Protein AF-A0A4P5QHZ4-F1 (afdb_monomer)

Structure (mmCIF, N/CA/C/O backbone):
data_AF-A0A4P5QHZ4-F1
#
_entry.id   AF-A0A4P5QHZ4-F1
#
loop_
_atom_site.group_PDB
_atom_site.id
_atom_site.type_symbol
_atom_site.label_atom_id
_atom_site.label_alt_id
_atom_site.label_comp_id
_atom_site.label_asym_id
_atom_site.label_entity_id
_atom_site.label_seq_id
_atom_site.pdbx_PDB_ins_code
_atom_site.Cartn_x
_atom_site.Cartn_y
_atom_site.Cartn_z
_atom_site.occupancy
_atom_site.B_iso_or_equiv
_atom_site.auth_seq_id
_atom_site.auth_comp_id
_atom_site.auth_asym_id
_atom_site.auth_atom_id
_atom_site.pdbx_PDB_model_num
ATOM 1 N N . MET A 1 1 ? -20.424 -7.619 13.472 1.00 78.06 1 MET A N 1
ATOM 2 C CA . MET A 1 1 ? -19.149 -7.368 12.768 1.00 78.06 1 MET A CA 1
ATOM 3 C C . MET A 1 1 ? -19.172 -5.937 12.261 1.00 78.06 1 MET A C 1
ATOM 5 O O . MET A 1 1 ? -20.116 -5.581 11.568 1.00 78.06 1 MET A O 1
ATOM 9 N N . ARG A 1 2 ? -18.210 -5.107 12.674 1.00 91.44 2 ARG A N 1
ATOM 10 C CA . ARG A 1 2 ? -18.027 -3.742 12.161 1.00 91.44 2 ARG A CA 1
ATOM 11 C C . ARG A 1 2 ? -16.909 -3.786 11.124 1.00 91.44 2 ARG A C 1
ATOM 13 O O . ARG A 1 2 ? -15.883 -4.395 11.395 1.00 91.44 2 ARG A O 1
ATOM 20 N N . VAL A 1 3 ? -17.114 -3.150 9.976 1.00 95.44 3 VAL A N 1
ATOM 21 C CA . VAL A 1 3 ? -16.107 -3.015 8.916 1.00 95.44 3 VAL A CA 1
ATOM 22 C C . VAL A 1 3 ? -15.930 -1.532 8.627 1.00 95.44 3 VAL A C 1
ATOM 24 O O . VAL A 1 3 ? -16.913 -0.796 8.558 1.00 95.44 3 VAL A O 1
ATOM 27 N N . VAL A 1 4 ? -14.679 -1.099 8.515 1.00 94.81 4 VAL A N 1
ATOM 28 C CA . VAL A 1 4 ? -14.304 0.248 8.087 1.00 94.81 4 VAL A CA 1
ATOM 29 C C . VAL A 1 4 ? -13.306 0.072 6.952 1.00 94.81 4 VAL A C 1
ATOM 31 O O . VAL A 1 4 ? -12.286 -0.582 7.139 1.00 94.81 4 VAL A O 1
ATOM 34 N N . GLU A 1 5 ? -13.623 0.628 5.789 1.00 94.25 5 GLU A N 1
ATOM 35 C CA . GLU A 1 5 ? -12.764 0.604 4.608 1.00 94.25 5 GLU A CA 1
ATOM 36 C C . GLU A 1 5 ? -12.196 2.004 4.378 1.00 94.25 5 GLU A C 1
ATOM 38 O O . GLU A 1 5 ? -12.929 2.995 4.395 1.00 94.25 5 GLU A O 1
ATOM 43 N N . LEU A 1 6 ? -10.883 2.072 4.186 1.00 92.75 6 LEU A N 1
ATOM 44 C CA . LEU A 1 6 ? -10.165 3.278 3.800 1.00 92.75 6 LEU A CA 1
ATOM 45 C C . LEU A 1 6 ? -9.461 2.972 2.482 1.00 92.75 6 LEU A C 1
ATOM 47 O O . LEU A 1 6 ? -8.792 1.947 2.374 1.00 92.75 6 LEU A O 1
ATOM 51 N N . TYR A 1 7 ? -9.596 3.856 1.500 1.00 91.44 7 TYR A N 1
ATOM 52 C CA . TYR A 1 7 ? -8.911 3.726 0.221 1.00 91.44 7 TYR A CA 1
ATOM 53 C C . TYR A 1 7 ? -8.285 5.057 -0.182 1.00 91.44 7 TYR A C 1
ATOM 55 O O . TYR A 1 7 ? -8.770 6.133 0.171 1.00 91.44 7 TYR A O 1
ATOM 63 N N . ASP A 1 8 ? -7.203 4.961 -0.941 1.00 92.81 8 ASP A N 1
ATOM 64 C CA . ASP A 1 8 ? -6.521 6.078 -1.575 1.00 92.81 8 ASP A CA 1
ATOM 65 C C . ASP A 1 8 ? -6.370 5.734 -3.062 1.00 92.81 8 ASP A C 1
ATOM 67 O O . ASP A 1 8 ? -5.868 4.668 -3.411 1.00 92.81 8 ASP A O 1
ATOM 71 N N . SER A 1 9 ? -6.886 6.591 -3.942 1.00 90.62 9 SER A N 1
ATOM 72 C CA . SER A 1 9 ? -6.923 6.357 -5.395 1.00 90.62 9 SER A CA 1
ATOM 73 C C . SER A 1 9 ? -5.606 6.754 -6.070 1.00 90.62 9 SER A C 1
ATOM 75 O O . SER A 1 9 ? -4.723 7.274 -5.410 1.00 90.62 9 SER A O 1
ATOM 77 N N . ASP A 1 10 ? -5.488 6.619 -7.395 1.00 89.12 10 ASP A N 1
ATOM 78 C CA . ASP A 1 10 ? -4.354 7.155 -8.184 1.00 89.12 10 ASP A CA 1
ATOM 79 C C . ASP A 1 10 ? -3.010 6.420 -7.976 1.00 89.12 10 ASP A C 1
ATOM 81 O O . ASP A 1 10 ? -1.941 7.018 -7.889 1.00 89.12 10 ASP A O 1
ATOM 85 N N . TRP A 1 11 ? -3.062 5.086 -7.877 1.00 88.94 11 TRP A N 1
ATOM 86 C CA . TRP A 1 11 ? -1.872 4.217 -7.823 1.00 88.94 11 TRP A CA 1
ATOM 87 C C . TRP A 1 11 ? -1.432 3.691 -9.202 1.00 88.94 11 TRP A C 1
ATOM 89 O O . TRP A 1 11 ? -0.355 3.099 -9.323 1.00 88.94 11 TRP A O 1
ATOM 99 N N . ASP A 1 12 ? -2.225 3.935 -10.253 1.00 87.88 12 ASP A N 1
ATOM 100 C CA . ASP A 1 12 ? -1.989 3.443 -11.615 1.00 87.88 12 ASP A CA 1
ATOM 101 C C . ASP A 1 12 ? -0.998 4.310 -12.418 1.00 87.88 12 ASP A C 1
ATOM 103 O O . ASP A 1 12 ? -1.267 4.851 -13.493 1.00 87.88 12 ASP A O 1
ATOM 107 N N . HIS A 1 13 ? 0.208 4.455 -11.882 1.00 87.94 13 HIS A N 1
ATOM 108 C CA . HIS A 1 13 ? 1.266 5.175 -12.570 1.00 87.94 13 HIS A CA 1
ATOM 109 C C . HIS A 1 13 ? 1.786 4.376 -13.772 1.00 87.94 13 HIS A C 1
ATOM 111 O O . HIS A 1 13 ? 2.293 3.260 -13.625 1.00 87.94 13 HIS A O 1
ATOM 117 N N . HIS A 1 14 ? 1.713 5.000 -14.949 1.00 88.50 14 HIS A N 1
ATOM 118 C CA . HIS A 1 14 ? 2.212 4.470 -16.224 1.00 88.50 14 HIS A CA 1
ATOM 119 C C . HIS A 1 14 ? 3.552 5.083 -16.684 1.00 88.50 14 HIS A C 1
ATOM 121 O O . HIS A 1 14 ? 4.075 4.743 -17.746 1.00 88.50 14 HIS A O 1
ATOM 127 N N . SER A 1 15 ? 4.095 6.032 -15.920 1.00 87.00 15 SER A N 1
ATOM 128 C CA . SER A 1 15 ? 5.376 6.697 -16.177 1.00 87.00 15 SER A CA 1
ATOM 129 C C . SER A 1 15 ? 5.867 7.409 -14.909 1.00 87.00 15 SER A C 1
ATOM 131 O O . SER A 1 15 ? 5.130 7.481 -13.924 1.00 87.00 15 SER A O 1
ATOM 133 N N . ASN A 1 16 ? 7.089 7.955 -14.920 1.00 86.94 16 ASN A N 1
ATOM 134 C CA . ASN A 1 16 ? 7.645 8.763 -13.826 1.00 86.94 16 ASN A CA 1
ATOM 135 C C . ASN A 1 16 ? 7.631 8.059 -12.451 1.00 86.94 16 ASN A C 1
ATOM 137 O O . ASN A 1 16 ? 7.540 8.709 -11.405 1.00 86.94 16 ASN A O 1
ATOM 141 N N . LEU A 1 17 ? 7.739 6.723 -12.430 1.00 87.81 17 LEU A N 1
ATOM 142 C CA . LEU A 1 17 ? 7.645 5.939 -11.193 1.00 87.81 17 LEU A CA 1
ATOM 143 C C . LEU A 1 17 ? 8.661 6.371 -10.134 1.00 87.81 17 LEU A C 1
ATOM 145 O O . LEU A 1 17 ? 8.328 6.382 -8.955 1.00 87.81 17 LEU A O 1
ATOM 149 N N . ALA A 1 18 ? 9.864 6.776 -10.550 1.00 86.25 18 ALA A N 1
ATOM 150 C CA . ALA A 1 18 ? 10.927 7.208 -9.644 1.00 86.25 18 ALA A CA 1
ATOM 151 C C . ALA A 1 18 ? 10.528 8.399 -8.754 1.00 86.25 18 ALA A C 1
ATOM 153 O O . ALA A 1 18 ? 11.050 8.532 -7.651 1.00 86.25 18 ALA A O 1
ATOM 154 N N . ASN A 1 19 ? 9.595 9.242 -9.208 1.00 90.38 19 ASN A N 1
ATOM 155 C CA . ASN A 1 19 ? 9.128 10.404 -8.454 1.00 90.38 19 ASN A CA 1
ATOM 156 C C . ASN A 1 19 ? 7.711 10.199 -7.908 1.00 90.38 19 ASN A C 1
ATOM 158 O O . ASN A 1 19 ? 7.462 10.454 -6.729 1.00 90.38 19 ASN A O 1
ATOM 162 N N . SER A 1 20 ? 6.782 9.735 -8.751 1.00 91.06 20 SER A N 1
ATOM 163 C CA . SER A 1 20 ? 5.364 9.646 -8.390 1.00 91.06 20 SER A CA 1
ATOM 164 C C . SER A 1 20 ? 5.090 8.544 -7.365 1.00 91.06 20 SER A C 1
ATOM 166 O O . SER A 1 20 ? 4.356 8.778 -6.407 1.00 91.06 20 SER A O 1
ATOM 168 N N . LEU A 1 21 ? 5.724 7.370 -7.493 1.00 89.69 21 LEU A N 1
ATOM 169 C CA . LEU A 1 21 ? 5.462 6.250 -6.585 1.00 89.69 21 LEU A CA 1
ATOM 170 C C . LEU A 1 21 ? 5.968 6.523 -5.153 1.00 89.69 21 LEU A C 1
ATOM 172 O O . LEU A 1 21 ? 5.170 6.384 -4.229 1.00 89.69 21 LEU A O 1
ATOM 176 N N . PRO A 1 22 ? 7.212 6.999 -4.915 1.00 91.75 22 PRO A N 1
ATOM 177 C CA . PRO A 1 22 ? 7.648 7.361 -3.565 1.00 91.75 22 PRO A CA 1
ATOM 178 C C . PRO A 1 22 ? 6.816 8.472 -2.927 1.00 91.75 22 PRO A C 1
ATOM 180 O O . PRO A 1 22 ? 6.630 8.474 -1.712 1.00 91.75 2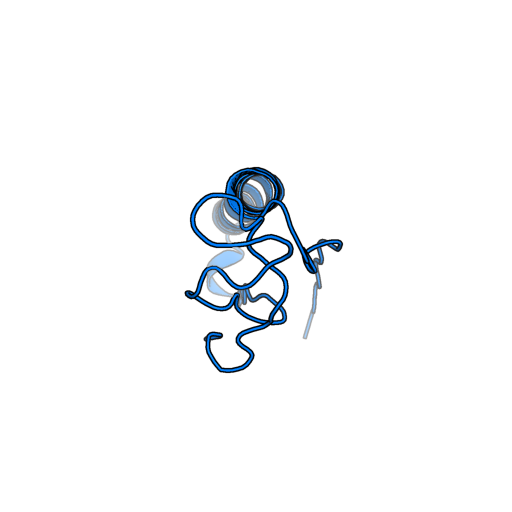2 PRO A O 1
ATOM 183 N N . ARG A 1 23 ? 6.324 9.427 -3.727 1.00 94.19 23 ARG A N 1
ATOM 184 C CA . ARG A 1 23 ? 5.411 10.466 -3.240 1.00 94.19 23 ARG A CA 1
ATOM 185 C C . ARG A 1 23 ? 4.111 9.842 -2.744 1.00 94.19 23 ARG A C 1
ATOM 187 O O . ARG A 1 23 ? 3.733 10.087 -1.606 1.00 94.19 23 ARG A O 1
ATOM 194 N N . LYS A 1 24 ? 3.507 8.977 -3.557 1.00 92.81 24 LYS A N 1
ATOM 195 C CA . LYS A 1 24 ? 2.256 8.297 -3.225 1.00 92.81 24 LYS A CA 1
ATOM 196 C C . LYS A 1 24 ? 2.376 7.412 -1.983 1.00 92.81 24 LYS A C 1
ATOM 198 O O . LYS A 1 24 ? 1.532 7.481 -1.099 1.00 92.81 24 LYS A O 1
ATOM 203 N N . CYS A 1 25 ? 3.484 6.679 -1.842 1.00 92.19 25 CYS A N 1
ATOM 204 C CA . CYS A 1 25 ? 3.771 5.922 -0.620 1.00 92.19 25 CYS A CA 1
ATOM 205 C C . CYS A 1 25 ? 3.808 6.817 0.631 1.00 92.19 25 CYS A C 1
ATOM 207 O O . CYS A 1 25 ? 3.290 6.431 1.674 1.00 92.19 25 CYS A O 1
ATOM 209 N N . LYS A 1 26 ? 4.382 8.024 0.539 1.00 93.94 26 LYS A N 1
ATOM 210 C CA . LYS A 1 26 ? 4.427 8.973 1.668 1.00 93.94 26 LYS A CA 1
ATOM 211 C C . LYS A 1 26 ? 3.061 9.552 2.022 1.00 93.94 26 LYS A C 1
ATOM 213 O O . LYS A 1 26 ? 2.840 9.863 3.191 1.00 93.94 26 LYS A O 1
ATOM 218 N N . ASP A 1 27 ? 2.172 9.700 1.042 1.00 93.50 27 ASP A N 1
ATOM 219 C CA . ASP A 1 27 ? 0.822 10.219 1.269 1.00 93.50 27 ASP A CA 1
ATOM 220 C C . ASP A 1 27 ? 0.007 9.272 2.175 1.00 93.50 27 ASP A C 1
ATOM 222 O O . ASP A 1 27 ? -0.800 9.743 2.977 1.00 93.50 27 ASP A O 1
ATOM 226 N N . VAL A 1 28 ? 0.274 7.957 2.128 1.00 93.62 28 VAL A N 1
ATOM 227 C CA . VAL A 1 28 ? -0.413 6.945 2.958 1.00 93.62 28 VAL A CA 1
ATOM 228 C C . VAL A 1 28 ? 0.346 6.526 4.222 1.00 93.62 28 VAL A C 1
ATOM 230 O O . VAL A 1 28 ? -0.286 6.161 5.211 1.00 93.62 28 VAL A O 1
ATOM 233 N N . ASP A 1 29 ? 1.678 6.623 4.239 1.00 94.44 29 ASP A N 1
ATOM 234 C CA . ASP A 1 29 ? 2.527 6.159 5.349 1.00 94.44 29 ASP A CA 1
ATOM 235 C C . ASP A 1 29 ? 2.141 6.777 6.709 1.00 94.44 29 ASP A C 1
ATOM 237 O O . ASP A 1 29 ? 1.823 6.077 7.676 1.00 94.44 29 ASP A O 1
ATOM 241 N N . 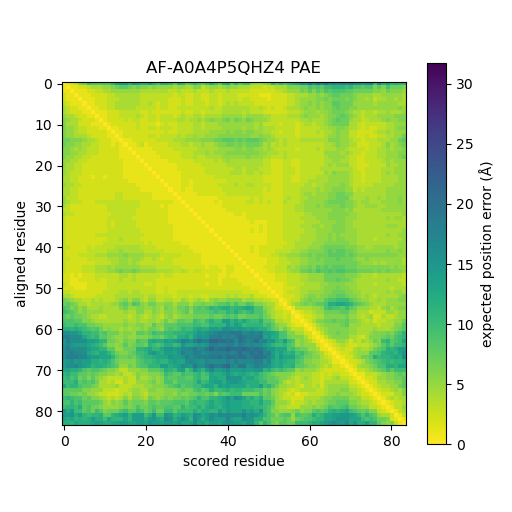ARG A 1 30 ? 2.076 8.113 6.772 1.00 94.56 30 ARG A N 1
ATOM 242 C CA . ARG A 1 30 ? 1.742 8.839 8.010 1.00 94.56 30 ARG A CA 1
ATOM 243 C C . ARG A 1 30 ? 0.315 8.566 8.504 1.00 94.56 30 ARG A C 1
ATOM 245 O O . ARG A 1 30 ? 0.168 8.268 9.690 1.00 94.56 30 ARG A O 1
ATOM 252 N N . PRO A 1 31 ? -0.734 8.679 7.665 1.00 94.56 31 PRO A N 1
ATOM 253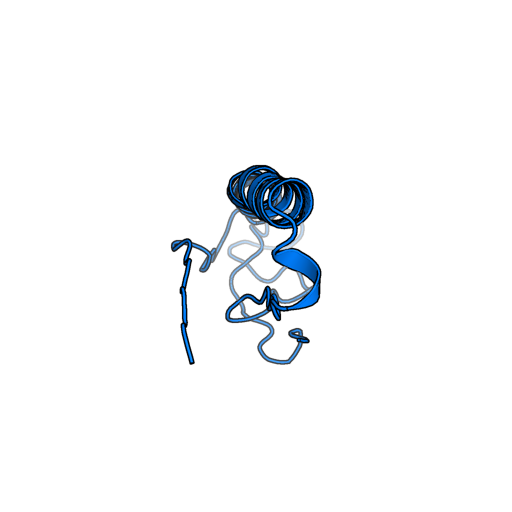 C CA . PRO A 1 31 ? -2.100 8.378 8.091 1.00 94.56 31 PRO A CA 1
ATOM 254 C C . PRO A 1 31 ? -2.284 6.947 8.607 1.00 94.56 31 PRO A C 1
ATOM 256 O O . PRO A 1 31 ? -2.983 6.752 9.600 1.00 94.56 31 PRO A O 1
ATOM 259 N N . MET A 1 32 ? -1.638 5.953 7.988 1.00 95.50 32 MET A N 1
ATOM 260 C CA . MET A 1 32 ? -1.743 4.560 8.438 1.00 95.50 32 MET A CA 1
ATOM 261 C C . MET A 1 32 ? -1.045 4.332 9.783 1.00 95.50 32 MET A C 1
ATOM 263 O O . MET A 1 32 ? -1.601 3.674 10.663 1.00 95.50 32 MET A O 1
ATOM 267 N N . SER A 1 33 ? 0.129 4.934 9.998 1.00 95.94 33 SER A N 1
ATOM 268 C CA . SER A 1 33 ? 0.798 4.902 11.306 1.00 95.94 33 SER A CA 1
ATOM 269 C C . SER A 1 33 ? -0.041 5.566 12.408 1.00 95.94 33 SER A C 1
ATOM 271 O O . SER A 1 33 ? -0.123 5.041 13.524 1.00 95.94 33 SER A O 1
ATOM 273 N N . ALA A 1 34 ? -0.710 6.680 12.089 1.00 97.25 34 ALA A N 1
ATOM 274 C CA . ALA A 1 34 ? -1.617 7.353 13.014 1.00 97.25 34 ALA A CA 1
ATOM 275 C C . ALA A 1 34 ? -2.821 6.468 13.368 1.00 97.25 34 ALA A C 1
ATOM 277 O O . ALA A 1 34 ? -3.133 6.322 14.543 1.00 97.25 34 ALA A O 1
ATOM 278 N N . LEU A 1 35 ? -3.438 5.797 12.388 1.00 96.44 35 LEU A N 1
ATOM 279 C CA . LEU A 1 35 ? -4.552 4.875 12.633 1.00 96.44 35 LEU A CA 1
ATOM 280 C C . LEU A 1 35 ? -4.176 3.761 13.621 1.00 96.44 35 LEU A C 1
ATOM 282 O O . LEU A 1 35 ? -4.917 3.495 14.565 1.00 96.44 35 LEU A O 1
ATOM 286 N N . ILE A 1 36 ? -3.026 3.113 13.416 1.00 97.44 36 ILE A N 1
ATOM 287 C CA . ILE A 1 36 ? -2.563 2.028 14.296 1.00 97.44 36 ILE A CA 1
ATOM 288 C C . ILE A 1 36 ? -2.290 2.560 15.710 1.00 97.44 36 ILE A C 1
ATOM 290 O O . ILE A 1 36 ? -2.676 1.924 16.694 1.00 97.44 36 ILE A O 1
ATOM 294 N N . SER A 1 37 ? -1.657 3.732 15.817 1.00 98.31 37 SER A N 1
ATOM 295 C CA . SER A 1 37 ? -1.384 4.387 17.103 1.00 98.31 37 SER A CA 1
ATOM 296 C C . SER A 1 37 ? -2.676 4.727 17.847 1.00 98.31 37 SER A C 1
ATOM 298 O O . SER A 1 37 ? -2.831 4.341 19.003 1.00 98.31 37 SER A O 1
ATOM 300 N N . ASP A 1 38 ? -3.645 5.335 17.164 1.00 98.19 38 ASP A N 1
ATOM 301 C CA . ASP A 1 38 ? -4.946 5.696 17.729 1.00 98.19 38 ASP A CA 1
ATOM 302 C C . ASP A 1 38 ? -5.726 4.465 18.210 1.00 98.19 38 ASP A C 1
ATOM 304 O O . ASP A 1 38 ? -6.325 4.486 19.287 1.00 98.19 38 ASP A O 1
ATOM 308 N N . LEU A 1 39 ? -5.721 3.374 17.434 1.00 98.12 39 LEU A N 1
ATOM 309 C CA . LEU A 1 39 ? -6.346 2.113 17.842 1.00 98.12 39 LEU A CA 1
ATOM 310 C C . LEU A 1 39 ? -5.704 1.566 19.119 1.00 98.12 39 LEU A C 1
ATOM 312 O O . LEU A 1 39 ? -6.413 1.085 20.005 1.00 98.12 39 LEU A O 1
ATOM 316 N N . LYS A 1 40 ? -4.377 1.656 19.234 1.00 98.31 40 LYS A N 1
ATOM 317 C CA . LYS A 1 40 ? -3.644 1.212 20.420 1.00 98.31 40 LYS A CA 1
ATOM 318 C C . LYS A 1 40 ? -3.949 2.081 21.639 1.00 98.31 40 LYS A C 1
ATOM 320 O O . LYS A 1 40 ? -4.250 1.541 22.698 1.00 98.31 40 LYS A O 1
ATOM 325 N N . GLU A 1 41 ? -3.917 3.404 21.498 1.00 98.56 41 GLU A N 1
ATOM 326 C CA . GLU A 1 41 ? -4.216 4.348 22.586 1.00 98.56 41 GLU A CA 1
ATOM 327 C C . GLU A 1 41 ? -5.640 4.186 23.127 1.00 98.56 41 GLU A C 1
ATOM 329 O O . GLU A 1 41 ? -5.891 4.382 24.315 1.00 98.56 41 GLU A O 1
ATOM 334 N N . ARG A 1 42 ? -6.573 3.774 22.265 1.00 97.88 42 ARG A N 1
ATOM 335 C CA . ARG A 1 42 ? -7.971 3.513 22.626 1.00 97.88 42 ARG A CA 1
ATOM 336 C C . ARG A 1 42 ? -8.219 2.093 23.143 1.00 97.88 42 ARG A C 1
ATOM 338 O O . ARG A 1 42 ? -9.366 1.770 23.439 1.00 97.88 42 ARG A O 1
ATOM 345 N N . GLY A 1 43 ? -7.190 1.245 23.226 1.00 98.19 43 GLY A N 1
ATOM 346 C CA . GLY A 1 43 ? -7.321 -0.158 23.636 1.00 98.19 43 GLY A CA 1
ATOM 347 C C . GLY A 1 43 ? -8.134 -1.013 22.659 1.00 98.19 43 GLY A C 1
ATOM 348 O O . GLY A 1 43 ? -8.724 -2.006 23.060 1.00 98.19 43 GLY A O 1
ATOM 349 N N . MET A 1 44 ? -8.215 -0.608 21.388 1.00 97.75 44 MET A N 1
ATOM 350 C CA . MET A 1 44 ? -9.019 -1.272 20.355 1.00 97.75 44 MET A CA 1
ATOM 351 C C . MET A 1 44 ? -8.198 -2.189 19.447 1.00 97.75 44 MET A C 1
ATOM 353 O O . MET A 1 44 ? -8.774 -3.010 18.735 1.00 97.75 44 MET A O 1
ATOM 357 N N . LEU A 1 45 ? -6.872 -2.023 19.419 1.00 97.88 45 LEU A N 1
ATOM 358 C CA . LEU A 1 45 ? -6.008 -2.755 18.492 1.00 97.88 45 LEU A CA 1
ATOM 359 C C . LEU A 1 45 ? -6.048 -4.274 18.727 1.00 97.88 45 LEU A C 1
ATOM 361 O O . LEU A 1 45 ? -6.046 -5.018 17.753 1.00 97.88 45 LEU A O 1
ATOM 365 N N . ASP A 1 46 ? -6.158 -4.723 19.980 1.00 97.38 46 ASP A N 1
ATOM 366 C CA . ASP A 1 46 ? -6.138 -6.152 20.338 1.00 97.38 46 ASP A CA 1
ATOM 367 C C . ASP A 1 46 ? -7.338 -6.935 19.772 1.00 97.38 46 ASP A C 1
ATOM 369 O O . ASP A 1 46 ? -7.220 -8.119 19.464 1.00 97.38 46 ASP A O 1
ATOM 373 N N . ASP A 1 47 ? -8.468 -6.254 19.562 1.00 97.06 47 ASP A N 1
ATOM 374 C CA . ASP A 1 47 ? -9.699 -6.832 19.008 1.00 97.06 47 ASP A CA 1
ATOM 375 C C . ASP A 1 47 ? -9.917 -6.470 17.524 1.00 97.06 47 ASP A C 1
ATOM 377 O O . ASP A 1 47 ? -10.958 -6.791 16.941 1.00 97.06 47 ASP A O 1
ATOM 381 N N . THR A 1 48 ? -8.962 -5.773 16.893 1.00 97.12 48 THR A N 1
ATOM 382 C CA . THR A 1 48 ? -9.091 -5.268 15.518 1.00 97.12 48 THR A CA 1
ATOM 383 C C . THR A 1 48 ? -8.098 -5.946 14.578 1.00 97.12 48 THR A C 1
ATOM 385 O O . THR A 1 48 ? -6.888 -5.774 14.699 1.00 97.12 48 THR A O 1
ATOM 388 N N . LEU A 1 49 ? -8.608 -6.636 13.553 1.00 96.25 49 LEU A N 1
ATOM 389 C CA . LEU A 1 49 ? -7.791 -7.063 12.416 1.00 96.25 49 LEU A CA 1
ATOM 390 C C . LEU A 1 49 ? -7.576 -5.885 11.458 1.00 96.25 49 LEU A C 1
ATOM 392 O O . LEU A 1 49 ? -8.533 -5.369 10.880 1.00 96.25 49 LEU A O 1
ATOM 396 N N . VAL A 1 50 ? -6.316 -5.495 11.261 1.00 95.44 50 VAL A N 1
ATOM 397 C CA . VAL A 1 50 ? -5.914 -4.495 10.264 1.00 95.44 50 VAL A CA 1
ATOM 398 C C . VAL A 1 50 ? -5.310 -5.213 9.060 1.00 95.44 50 VAL A C 1
ATOM 400 O O . VAL A 1 50 ? -4.344 -5.957 9.204 1.00 95.44 50 VAL A O 1
ATOM 403 N N . ILE A 1 51 ? -5.869 -4.971 7.874 1.00 93.88 51 ILE A N 1
ATOM 404 C CA . ILE A 1 51 ? -5.330 -5.440 6.593 1.00 93.88 51 ILE A CA 1
ATOM 405 C C . ILE A 1 51 ? -4.934 -4.205 5.790 1.00 93.88 51 ILE A C 1
ATOM 407 O O . ILE A 1 51 ? -5.75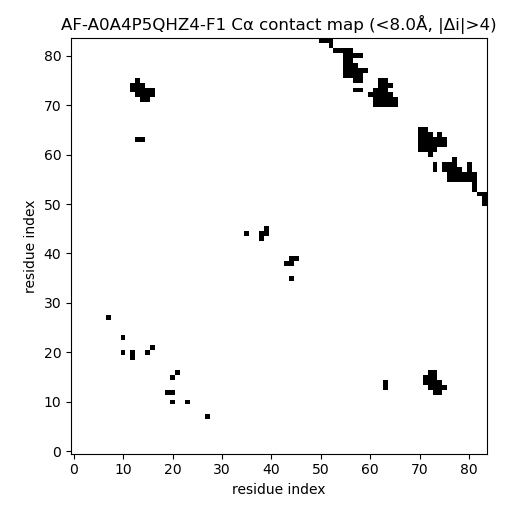5 -3.312 5.593 1.00 93.88 51 ILE A O 1
ATOM 411 N N . TRP A 1 52 ? -3.689 -4.161 5.319 1.00 91.25 52 TRP A N 1
ATOM 412 C CA . TRP A 1 52 ? -3.201 -3.115 4.426 1.00 91.25 52 TRP A CA 1
ATOM 413 C C . TRP A 1 52 ? -2.652 -3.763 3.165 1.00 91.25 52 TRP A C 1
ATOM 415 O O . TRP A 1 52 ? -1.652 -4.475 3.204 1.00 91.25 52 TRP A O 1
ATOM 425 N N . ALA A 1 53 ? -3.314 -3.507 2.042 1.00 87.88 53 ALA A N 1
ATOM 426 C CA . ALA A 1 53 ? -2.900 -4.019 0.752 1.00 87.88 53 ALA A CA 1
ATOM 427 C C . ALA A 1 53 ? -3.192 -3.010 -0.372 1.00 87.88 53 ALA A C 1
ATOM 429 O O . ALA A 1 53 ? -4.057 -2.149 -0.228 1.00 87.88 53 ALA A O 1
ATOM 430 N N . GLY A 1 54 ? -2.446 -3.104 -1.474 1.00 83.12 54 GLY A N 1
ATOM 431 C CA . GLY A 1 54 ? -2.734 -2.416 -2.739 1.00 83.12 54 GLY A CA 1
ATOM 432 C C . GLY A 1 54 ? -3.438 -3.322 -3.759 1.00 83.12 54 GLY A C 1
ATOM 433 O O . GLY A 1 54 ? -3.757 -4.468 -3.468 1.00 83.12 54 GLY A O 1
ATOM 434 N N . GLU A 1 55 ? -3.659 -2.826 -4.977 1.00 80.19 55 GLU A N 1
ATOM 435 C CA . GLU A 1 55 ? -4.341 -3.587 -6.040 1.00 80.19 55 GLU A CA 1
ATOM 436 C C . GLU A 1 55 ? -3.377 -4.478 -6.854 1.00 80.19 55 GLU A C 1
ATOM 438 O O . GLU A 1 55 ? -3.718 -5.595 -7.241 1.00 80.19 55 GLU A O 1
ATOM 443 N N . PHE A 1 56 ? -2.156 -3.993 -7.121 1.00 83.25 56 PHE A N 1
ATOM 444 C CA . PHE A 1 56 ? -1.153 -4.677 -7.948 1.00 83.25 56 PHE A CA 1
ATOM 445 C C . PHE A 1 56 ? 0.273 -4.132 -7.747 1.00 83.25 56 PHE A C 1
ATOM 447 O O . PHE A 1 56 ? 0.476 -2.999 -7.315 1.00 83.25 56 PHE A O 1
ATOM 454 N N . GLY A 1 57 ? 1.285 -4.920 -8.133 1.00 81.75 57 GLY A N 1
ATOM 455 C CA . GLY A 1 57 ? 2.695 -4.509 -8.138 1.00 81.75 57 GLY A CA 1
ATOM 456 C C . GLY A 1 57 ? 3.147 -3.800 -9.423 1.00 81.75 57 GLY A C 1
ATOM 457 O O . GLY A 1 57 ? 2.447 -3.792 -10.444 1.00 81.75 57 GLY A O 1
ATOM 458 N N . ARG A 1 58 ? 4.352 -3.209 -9.403 1.00 84.44 58 ARG A N 1
ATOM 459 C CA . ARG A 1 58 ? 5.051 -2.684 -10.596 1.00 84.44 58 ARG A CA 1
ATOM 460 C C . ARG A 1 58 ? 6.063 -3.670 -11.151 1.00 84.44 58 ARG A C 1
ATOM 462 O O . ARG A 1 58 ? 6.697 -4.411 -10.407 1.00 84.44 58 ARG A O 1
ATOM 469 N N . THR A 1 59 ? 6.203 -3.655 -12.475 1.00 84.62 59 THR A N 1
ATOM 470 C CA . THR A 1 59 ? 7.229 -4.436 -13.169 1.00 84.62 59 THR A CA 1
ATOM 471 C C . THR A 1 59 ? 8.608 -3.942 -12.736 1.00 84.62 59 THR A C 1
ATOM 473 O O . THR A 1 59 ? 8.863 -2.744 -12.834 1.00 84.62 59 THR A O 1
ATOM 476 N N . PRO A 1 60 ? 9.509 -4.828 -12.272 1.00 75.50 60 PRO A N 1
ATOM 477 C CA . PRO A 1 60 ? 10.851 -4.441 -11.835 1.00 75.50 60 PRO A CA 1
ATOM 478 C C . PRO A 1 60 ? 11.788 -4.103 -13.010 1.00 75.50 60 PRO A C 1
ATOM 480 O O . PRO A 1 60 ? 12.947 -3.759 -12.800 1.00 75.50 60 PRO A O 1
ATOM 483 N N . LEU A 1 61 ? 11.297 -4.210 -14.248 1.00 79.00 61 LEU A N 1
ATOM 484 C CA . LEU A 1 61 ? 11.996 -3.838 -15.473 1.00 79.00 61 LEU A CA 1
ATOM 485 C C . LEU A 1 61 ? 11.633 -2.402 -15.859 1.00 79.00 61 LEU A C 1
ATOM 487 O O . LEU A 1 61 ? 10.476 -1.993 -15.743 1.00 79.00 61 LEU A O 1
ATOM 491 N N . ALA A 1 62 ? 12.605 -1.657 -16.385 1.00 75.75 62 ALA A N 1
ATOM 492 C CA . ALA A 1 62 ? 12.407 -0.307 -16.905 1.00 75.75 62 ALA A CA 1
ATOM 493 C C . ALA A 1 62 ? 11.681 -0.323 -18.267 1.00 75.75 62 ALA A C 1
ATOM 495 O O . ALA A 1 62 ? 12.222 0.117 -19.274 1.00 75.75 62 ALA A O 1
ATOM 496 N N . HIS A 1 63 ? 10.458 -0.856 -18.313 1.00 76.38 63 HIS A N 1
ATOM 497 C CA . HIS A 1 63 ? 9.580 -0.753 -19.479 1.00 76.38 63 HIS A CA 1
ATOM 498 C C . HIS A 1 63 ? 8.900 0.612 -19.505 1.00 76.38 63 HIS A C 1
ATOM 500 O O . HIS A 1 63 ? 8.347 1.066 -18.496 1.00 76.38 63 HIS A O 1
ATOM 506 N N . GLY A 1 64 ? 8.928 1.272 -20.658 1.00 80.69 64 GLY A N 1
ATOM 507 C CA . GLY A 1 64 ? 8.558 2.674 -20.748 1.00 80.69 64 GLY A CA 1
ATOM 508 C C . GLY A 1 64 ? 8.590 3.232 -22.160 1.00 80.69 64 GLY A C 1
ATOM 509 O O . GLY A 1 64 ? 8.804 2.510 -23.129 1.00 80.69 64 GLY A O 1
ATOM 510 N N . ILE A 1 65 ? 8.379 4.541 -22.263 1.00 77.44 65 ILE A N 1
ATOM 511 C CA . ILE A 1 65 ? 8.501 5.281 -23.523 1.00 77.44 65 ILE A CA 1
ATOM 512 C C . ILE A 1 65 ? 9.941 5.796 -23.627 1.00 77.44 65 ILE A C 1
ATOM 514 O O . ILE A 1 65 ? 10.401 6.4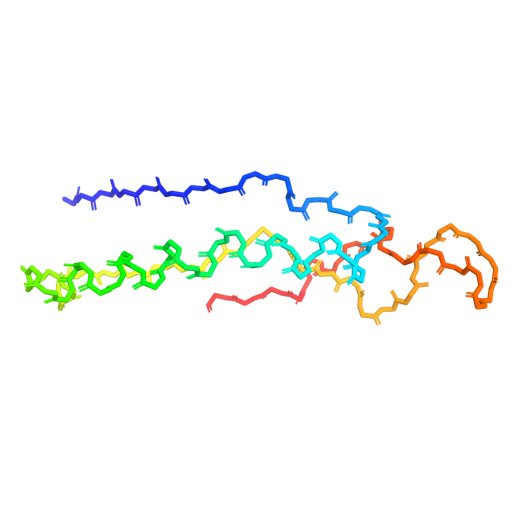88 -22.718 1.00 77.44 65 ILE A O 1
ATOM 518 N N . GLY A 1 66 ? 10.640 5.469 -24.715 1.00 77.69 66 GLY A N 1
ATOM 519 C CA . GLY A 1 66 ? 12.027 5.873 -24.973 1.00 77.69 66 GLY A CA 1
ATOM 520 C C . GLY A 1 66 ? 12.933 4.694 -25.337 1.00 77.69 66 GLY A C 1
ATOM 521 O O . GLY A 1 66 ? 12.492 3.549 -25.345 1.00 77.69 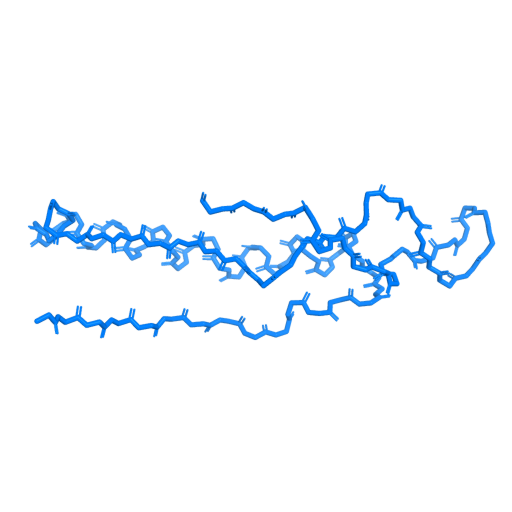66 GLY A O 1
ATOM 522 N N . GLU A 1 67 ? 14.196 4.984 -25.655 1.00 76.56 67 GLU A N 1
ATOM 523 C CA . GLU A 1 67 ? 15.206 3.982 -26.020 1.00 76.56 67 GLU A CA 1
ATOM 524 C C . GLU A 1 67 ? 16.419 4.068 -25.085 1.00 76.56 67 GLU A C 1
ATOM 526 O O . GLU A 1 67 ? 16.917 5.160 -24.787 1.00 76.56 67 GLU A O 1
ATOM 531 N N . GLY A 1 68 ? 16.905 2.911 -24.625 1.00 77.62 68 GLY A N 1
ATOM 532 C CA . GLY A 1 68 ? 18.068 2.814 -23.742 1.00 77.62 68 GLY A CA 1
ATOM 533 C C . GLY A 1 68 ? 17.896 3.629 -22.457 1.00 77.62 68 GLY A C 1
ATOM 534 O O . GLY A 1 68 ? 16.861 3.559 -21.793 1.00 77.62 68 GLY A O 1
ATOM 535 N N . GLU A 1 69 ? 18.894 4.445 -22.123 1.00 76.38 69 GLU A N 1
ATOM 536 C CA . GLU A 1 69 ? 18.902 5.292 -20.919 1.00 76.38 69 GLU A CA 1
ATOM 537 C C . GLU A 1 69 ? 17.825 6.391 -20.913 1.00 76.38 69 GLU A C 1
ATOM 539 O O . GLU A 1 69 ? 17.548 6.975 -19.869 1.00 76.38 69 GLU A O 1
ATOM 544 N N . LYS A 1 70 ? 17.184 6.674 -22.056 1.00 79.62 70 LYS A N 1
ATOM 545 C CA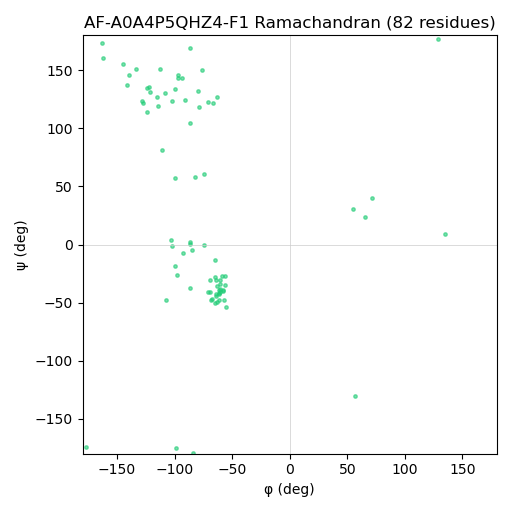 . LYS A 1 70 ? 16.099 7.667 -22.157 1.00 79.62 70 LYS A CA 1
ATOM 546 C C . LYS A 1 70 ? 14.718 7.087 -21.846 1.00 79.62 70 LYS A C 1
ATOM 548 O O . LYS A 1 70 ? 13.721 7.793 -21.985 1.00 79.62 70 LYS A O 1
ATOM 553 N N . THR A 1 71 ? 14.639 5.811 -21.479 1.00 83.12 71 THR A N 1
ATOM 554 C CA . THR A 1 71 ? 13.367 5.152 -21.181 1.00 83.12 71 THR A CA 1
ATOM 555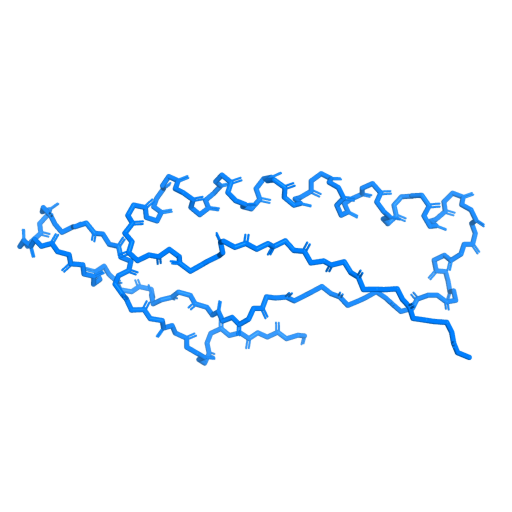 C C . THR A 1 71 ? 12.744 5.747 -19.920 1.00 83.12 71 THR A C 1
ATOM 557 O O . THR A 1 71 ? 13.346 5.700 -18.852 1.00 83.12 71 THR A O 1
ATOM 560 N N . ASN A 1 72 ? 11.526 6.283 -20.023 1.00 81.56 72 ASN A N 1
ATOM 561 C CA . ASN A 1 72 ? 10.739 6.719 -18.869 1.00 81.56 72 ASN A CA 1
ATOM 562 C C . ASN A 1 72 ? 9.929 5.531 -18.310 1.00 81.56 72 ASN A C 1
ATOM 564 O O . ASN A 1 72 ? 8.935 5.149 -18.936 1.00 81.56 72 ASN A O 1
ATOM 568 N N . PRO A 1 73 ? 10.334 4.925 -17.178 1.00 82.69 73 PRO A N 1
ATOM 569 C CA . PRO A 1 73 ? 9.808 3.642 -16.735 1.00 82.69 73 PRO A CA 1
ATOM 570 C C . PRO A 1 73 ? 8.411 3.749 -16.115 1.00 82.69 73 PRO A C 1
ATOM 572 O O . PRO A 1 73 ? 8.070 4.731 -15.449 1.00 82.69 73 PRO A O 1
ATOM 575 N N . GLY A 1 74 ? 7.641 2.673 -16.267 1.00 84.50 74 GLY A N 1
ATOM 576 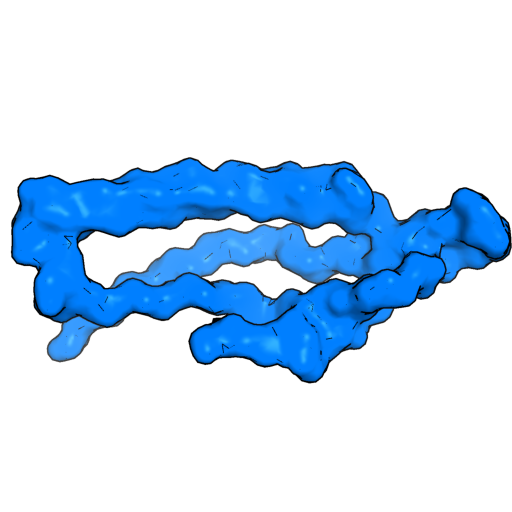C CA . GLY A 1 74 ? 6.387 2.447 -15.552 1.00 84.50 74 GLY A CA 1
ATOM 577 C C . GLY A 1 74 ? 5.220 1.957 -16.384 1.00 84.50 74 GLY A C 1
ATOM 578 O O . GLY A 1 74 ? 4.115 1.896 -15.863 1.00 84.50 74 GLY A O 1
ATOM 579 N N . ARG A 1 75 ? 5.446 1.587 -17.647 1.00 85.81 75 ARG A N 1
ATOM 580 C CA . ARG A 1 75 ? 4.363 1.232 -18.570 1.00 85.81 75 ARG A CA 1
ATOM 581 C C . ARG A 1 75 ? 3.526 0.033 -18.113 1.00 85.81 75 ARG A C 1
ATOM 583 O O . ARG A 1 75 ? 2.313 0.035 -18.333 1.00 85.81 75 ARG A O 1
ATOM 590 N N . ASP A 1 76 ? 4.182 -0.970 -17.528 1.00 85.50 76 ASP A N 1
ATOM 591 C CA . ASP A 1 76 ? 3.606 -2.293 -17.281 1.00 85.50 76 ASP A CA 1
ATOM 592 C C . ASP A 1 76 ? 3.401 -2.616 -15.798 1.00 85.50 76 ASP A C 1
ATOM 594 O O . ASP A 1 76 ? 4.166 -2.224 -14.911 1.00 85.50 76 ASP A O 1
ATOM 598 N N . HIS A 1 77 ? 2.393 -3.453 -15.563 1.00 85.88 77 HIS A N 1
ATOM 599 C CA . HIS A 1 77 ? 1.981 -3.958 -14.260 1.00 85.88 77 HIS A CA 1
ATOM 600 C C . HIS A 1 77 ? 2.578 -5.337 -13.988 1.00 85.88 77 HIS A C 1
ATOM 602 O O . HIS A 1 77 ? 2.583 -6.197 -14.868 1.00 85.88 77 HIS A O 1
ATOM 608 N N . HIS A 1 78 ? 2.957 -5.603 -12.738 1.00 84.44 78 HIS A N 1
ATOM 609 C CA . HIS A 1 78 ? 3.339 -6.944 -12.309 1.00 84.44 78 HIS A CA 1
ATOM 610 C C . HIS A 1 78 ? 2.292 -7.497 -11.347 1.00 84.44 78 HIS A C 1
ATOM 612 O O . HIS A 1 78 ? 2.466 -7.489 -10.131 1.00 84.44 78 HIS A O 1
ATOM 618 N N . LYS A 1 79 ? 1.193 -8.012 -11.907 1.00 78.69 79 LYS A N 1
ATOM 619 C CA . LYS A 1 79 ? 0.056 -8.552 -11.137 1.00 78.69 79 LYS A CA 1
ATOM 620 C C . LYS A 1 79 ? 0.434 -9.662 -10.147 1.00 78.69 79 LYS A C 1
ATOM 622 O O . LYS A 1 79 ? -0.219 -9.819 -9.130 1.00 78.69 79 LYS A O 1
ATOM 627 N N . ASN A 1 80 ? 1.515 -10.397 -10.419 1.00 79.50 80 ASN A N 1
ATOM 628 C CA . ASN A 1 80 ? 2.006 -11.459 -9.534 1.00 79.50 80 ASN A CA 1
ATOM 629 C C . ASN A 1 80 ? 2.932 -10.935 -8.416 1.00 79.50 80 ASN A C 1
ATOM 631 O O . ASN A 1 80 ? 3.395 -11.721 -7.601 1.00 79.50 80 ASN A O 1
ATOM 635 N N . ALA A 1 81 ? 3.267 -9.639 -8.405 1.00 74.44 81 ALA A N 1
ATOM 636 C CA . ALA A 1 81 ? 4.132 -9.015 -7.399 1.00 74.44 81 ALA A CA 1
ATOM 637 C C . ALA A 1 81 ? 3.268 -8.295 -6.360 1.00 74.44 81 ALA A C 1
ATOM 639 O O . ALA A 1 81 ? 3.362 -7.085 -6.169 1.00 74.44 81 ALA A O 1
ATOM 640 N N . PHE A 1 82 ? 2.373 -9.056 -5.746 1.00 67.88 82 PHE A N 1
ATOM 641 C CA . PHE A 1 82 ? 1.477 -8.604 -4.698 1.00 67.88 82 PHE A CA 1
ATOM 642 C C . PHE A 1 82 ? 1.361 -9.717 -3.656 1.00 67.88 82 PHE A C 1
ATOM 644 O O . PHE A 1 82 ? 1.264 -10.890 -4.014 1.00 67.88 82 PHE A O 1
ATOM 651 N N . THR A 1 83 ? 1.405 -9.347 -2.380 1.00 61.56 83 THR A N 1
ATOM 652 C CA . THR A 1 83 ? 1.199 -10.250 -1.246 1.00 61.56 83 THR A CA 1
ATOM 653 C C . THR A 1 83 ? 0.370 -9.521 -0.196 1.00 61.56 83 THR A C 1
ATOM 655 O O . THR A 1 83 ? 0.515 -8.306 -0.049 1.00 61.56 83 THR A O 1
ATOM 658 N N . VAL A 1 84 ? -0.487 -10.269 0.501 1.00 66.50 84 VAL A N 1
ATOM 659 C CA . VAL A 1 84 ? -1.221 -9.842 1.705 1.00 66.50 84 VAL A CA 1
ATOM 660 C C . VAL A 1 84 ? -0.660 -10.601 2.894 1.00 66.50 84 VAL A C 1
ATOM 662 O O . VAL A 1 84 ? -0.349 -11.799 2.697 1.00 66.50 84 VAL A O 1
#

Foldseek 3Di:
DDDDDDDDDDPQDQFPCVPVVVVVCVVVVVVVVVVCVVCVVVVNNVVDDDDDFDQFAFDPDQQAPDDDPPGGRTRDTDRVPTDD

Mean predicted aligned error: 5.27 Å

Radius of gyration: 16.81 Å; Cα contacts (8 Å, |Δi|>4): 82; chains: 1; bounding box: 38×22×50 Å

pLDDT: mean 88.01, std 8.32, range [61.56, 98.56]

Solvent-accessible surface area (backbone atoms only — not comparable to full-atom values): 5455 Å² total; per-residue (Å²): 138,88,86,85,87,85,87,82,82,92,81,84,60,53,42,55,41,89,57,55,49,62,49,54,52,56,70,48,50,60,61,52,54,49,50,56,49,53,30,49,77,68,72,44,43,92,83,49,92,84,84,83,74,82,94,60,25,70,44,94,58,78,43,43,63,66,64,79,93,61,36,40,28,29,57,51,72,22,73,84,58,62,80,126

Secondary structure (DSSP, 8-state):
--------------S-HHHHHHHHHHHHHHHHHHHHHHHHHTT-GGG-------S-EEPSS--EESSGGG-EE---EETTS---

Sequence (84 aa):
MRVVELYDSDWDHHSNLANSLPRKCKDVDRPMSALISDLKERGMLDDTLVIWAGEFGRTPLAHGIGEGEKTNPGRDHHKNAFTV